Protein AF-N9NWT8-F1 (afdb_monomer_lite)

Foldseek 3Di:
DPPDVVVVVVVPPPCPCVVCVVVVVPPVDCVPDDDDPCPPCNVVVVCVVVVHDDDDDDDDPVVLVVLCVVCVVVVHHSVRVVVVVVVVVVVVVVVVVVVVVVVVVVVVVVVVVVVVVVVVVVVVVVVVD

pLDDT: mean 80.36, std 15.37, range [40.97, 96.44]

Secondary structure (DSSP, 8-state):
---STTTTTTTT---TTHHHHHTT-SS--GGG---PPPPTTHHHHHHHHHT---------HHHHHHHHHHHHHTT--HHHHHHHHHHHHHHHHHHHHHHHHHHHHHHHHHHHHHHHHHHHHHHHHTT--

Radius of gyration: 35.34 Å; chains: 1; bounding box: 73×73×87 Å

Sequence (129 aa):
MKNKDQVQVIESLELDDANLWESRELGADPNFSKSSPVPANFHEILNKSSNMQMISIRLPKDLITDLKEIGSAQKLGYQALMREVLKRFVDAEKKVMYRELMKANEELENKLHEAEQLLKQHRKNHKTA

Structure (mmCIF, N/CA/C/O backbone):
data_AF-N9NWT8-F1
#
_entry.id   AF-N9NWT8-F1
#
loop_
_atom_site.group_PDB
_atom_site.id
_atom_site.type_symbol
_atom_site.label_atom_id
_atom_site.label_alt_id
_atom_site.label_comp_id
_atom_site.label_asym_id
_atom_site.label_entity_id
_atom_site.label_seq_id
_atom_site.pdbx_PDB_ins_code
_atom_site.Cartn_x
_atom_site.Cartn_y
_atom_site.Cartn_z
_atom_site.occupancy
_atom_site.B_iso_or_equiv
_atom_site.auth_seq_id
_atom_site.auth_comp_id
_atom_site.auth_asym_id
_atom_site.auth_atom_id
_atom_site.pdbx_PDB_model_num
ATOM 1 N N . MET A 1 1 ? 43.474 62.265 -14.216 1.00 40.97 1 MET A N 1
ATOM 2 C CA . MET A 1 1 ? 42.878 61.618 -15.406 1.00 40.97 1 MET A CA 1
ATOM 3 C C . MET A 1 1 ? 43.462 60.218 -15.562 1.00 40.97 1 MET A C 1
ATOM 5 O O . MET A 1 1 ? 44.449 60.048 -16.257 1.00 40.97 1 MET A O 1
ATOM 9 N N . LYS A 1 2 ? 42.913 59.228 -14.855 1.00 43.41 2 LYS A N 1
ATOM 10 C CA . LYS A 1 2 ? 43.222 57.802 -15.050 1.00 43.41 2 LYS A CA 1
ATOM 11 C C . LYS A 1 2 ? 41.908 57.048 -14.895 1.00 43.41 2 LYS A C 1
ATOM 13 O O . LYS A 1 2 ? 41.611 56.561 -13.814 1.00 43.41 2 LYS A O 1
ATOM 18 N N . ASN A 1 3 ? 41.039 57.150 -15.898 1.00 49.09 3 ASN A N 1
ATOM 19 C CA . ASN A 1 3 ? 39.726 56.506 -15.855 1.00 49.09 3 ASN A CA 1
ATOM 20 C C . ASN A 1 3 ? 39.134 56.379 -17.267 1.00 49.09 3 ASN A C 1
ATOM 22 O O . ASN A 1 3 ? 38.147 57.026 -17.601 1.00 49.09 3 ASN A O 1
ATOM 26 N N . LYS A 1 4 ? 39.821 55.627 -18.133 1.00 47.16 4 LYS A N 1
ATOM 27 C CA . LYS A 1 4 ? 39.284 55.169 -19.427 1.00 47.16 4 LYS A CA 1
ATOM 28 C C . LYS A 1 4 ? 39.772 53.763 -19.788 1.00 47.16 4 LYS A C 1
ATOM 30 O O . LYS A 1 4 ? 39.016 53.016 -20.389 1.00 47.16 4 LYS A O 1
ATOM 35 N N . ASP A 1 5 ? 40.942 53.360 -19.291 1.00 51.28 5 ASP A N 1
ATOM 36 C CA . ASP A 1 5 ? 41.529 52.056 -19.642 1.00 51.28 5 ASP A CA 1
ATOM 37 C C . ASP A 1 5 ? 40.983 50.869 -18.825 1.00 51.28 5 ASP A C 1
ATOM 39 O O . ASP A 1 5 ? 41.172 49.725 -19.215 1.00 51.28 5 ASP A O 1
ATOM 43 N N . GLN A 1 6 ? 40.283 51.100 -17.706 1.00 47.81 6 GLN A N 1
ATOM 44 C CA . GLN A 1 6 ? 39.690 50.009 -16.909 1.00 47.81 6 GLN A CA 1
ATOM 45 C C . GLN A 1 6 ? 38.281 49.604 -17.358 1.00 47.81 6 GLN A C 1
ATOM 47 O O . GLN A 1 6 ? 37.813 48.538 -16.974 1.00 47.81 6 GLN A O 1
ATOM 52 N N . VAL A 1 7 ? 37.605 50.417 -18.176 1.00 47.91 7 VAL A N 1
ATOM 53 C CA . VAL A 1 7 ? 36.230 50.119 -18.616 1.00 47.91 7 VAL A CA 1
ATOM 54 C C . VAL A 1 7 ? 36.219 49.139 -19.796 1.00 47.91 7 VAL A C 1
ATOM 56 O O . VAL A 1 7 ? 35.290 48.354 -19.911 1.00 47.91 7 VAL A O 1
ATOM 59 N N . GLN A 1 8 ? 37.278 49.095 -20.613 1.00 42.69 8 GLN A N 1
ATOM 60 C CA . GLN A 1 8 ? 37.364 48.157 -21.745 1.00 42.69 8 GLN A CA 1
ATOM 61 C C . GLN A 1 8 ? 37.736 46.723 -21.345 1.00 42.69 8 GLN A C 1
ATOM 63 O O . GLN A 1 8 ? 37.443 45.794 -22.083 1.00 42.69 8 GLN A O 1
ATOM 68 N N . VAL A 1 9 ? 38.362 46.520 -20.182 1.00 44.00 9 VAL A N 1
ATOM 69 C CA . VAL A 1 9 ? 38.855 45.191 -19.765 1.00 44.00 9 VAL A CA 1
ATOM 70 C C . VAL A 1 9 ? 37.735 44.301 -19.205 1.00 44.00 9 VAL A C 1
ATOM 72 O O . VAL A 1 9 ? 37.894 43.088 -19.122 1.00 44.00 9 VAL A O 1
ATOM 75 N N . ILE A 1 10 ? 36.593 44.882 -18.828 1.00 45.72 10 ILE A N 1
ATOM 76 C CA . ILE A 1 10 ? 35.482 44.144 -18.206 1.00 45.72 10 ILE A CA 1
ATOM 77 C C . ILE A 1 10 ? 34.499 43.603 -19.261 1.00 45.72 10 ILE A C 1
ATOM 79 O O . ILE A 1 10 ? 33.832 42.605 -19.009 1.00 45.72 10 ILE A O 1
ATOM 83 N N . GLU A 1 11 ? 34.436 44.206 -20.451 1.00 45.84 11 GLU A N 1
ATOM 84 C CA . GLU A 1 11 ? 33.475 43.831 -21.503 1.00 45.84 11 GLU A CA 1
ATOM 85 C C . GLU A 1 11 ? 33.861 42.543 -22.256 1.00 45.84 11 GLU A C 1
ATOM 87 O O . GLU A 1 11 ? 33.013 41.924 -22.879 1.00 45.84 11 GLU A O 1
ATOM 92 N N . SER A 1 12 ? 35.112 42.086 -22.137 1.00 47.09 12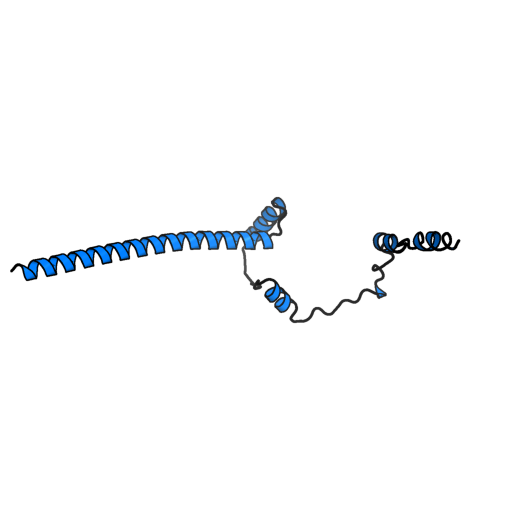 SER A N 1
ATOM 93 C CA . SER A 1 12 ? 35.624 40.876 -22.798 1.00 47.09 12 SER A CA 1
ATOM 94 C C . SER A 1 12 ? 35.699 39.637 -21.896 1.00 47.09 12 SER A C 1
ATOM 96 O O . SER A 1 12 ? 36.339 38.655 -22.257 1.00 47.09 12 SER A O 1
ATOM 98 N N . LEU A 1 13 ? 35.070 39.653 -20.716 1.00 49.16 13 LEU A N 1
ATOM 99 C CA . LEU A 1 13 ? 34.760 38.421 -19.977 1.00 49.16 13 LEU A CA 1
ATOM 100 C C . LEU A 1 13 ? 33.403 37.884 -20.453 1.00 49.16 13 LEU A C 1
ATOM 102 O O . LEU A 1 13 ? 32.511 37.595 -19.654 1.00 49.16 13 LEU A O 1
ATOM 106 N N . GLU A 1 14 ? 33.231 37.796 -21.773 1.00 55.72 14 GLU A N 1
ATOM 107 C CA . GLU A 1 14 ? 32.201 36.947 -22.348 1.00 55.72 14 GLU A CA 1
ATOM 108 C C . GLU A 1 14 ? 32.518 35.520 -21.902 1.00 55.72 14 GLU A C 1
ATOM 110 O O . GLU A 1 14 ? 33.634 35.019 -22.051 1.00 55.72 14 GLU A O 1
ATOM 115 N N . LEU A 1 15 ? 31.541 34.879 -21.266 1.00 59.22 15 LEU A N 1
ATOM 116 C CA . LEU A 1 15 ? 31.561 33.447 -21.004 1.00 59.22 15 LEU A CA 1
ATOM 117 C C . LEU A 1 15 ? 31.392 32.733 -22.356 1.00 59.22 15 LEU A C 1
ATOM 119 O O . LEU A 1 15 ? 30.351 32.125 -22.603 1.00 59.22 15 LEU A O 1
ATOM 123 N N . ASP A 1 16 ? 32.391 32.843 -23.236 1.00 58.66 16 ASP A N 1
ATOM 124 C CA . ASP A 1 16 ? 32.435 32.219 -24.567 1.00 58.66 16 ASP A CA 1
ATOM 125 C C . ASP A 1 16 ? 32.184 30.706 -24.479 1.00 58.66 16 ASP A C 1
ATOM 127 O O . ASP A 1 16 ? 31.615 30.086 -25.380 1.00 58.66 16 ASP A O 1
ATOM 131 N N . ASP A 1 17 ? 32.503 30.127 -23.323 1.00 63.25 17 ASP A N 1
ATOM 132 C CA . ASP A 1 17 ? 32.355 28.710 -23.045 1.00 63.25 17 ASP A CA 1
ATOM 133 C C . ASP A 1 17 ? 30.901 28.263 -22.828 1.00 63.25 17 ASP A C 1
ATOM 135 O O . ASP A 1 17 ? 30.615 27.069 -22.905 1.00 63.25 17 ASP A O 1
ATOM 139 N N . ALA A 1 18 ? 29.952 29.174 -22.571 1.00 65.81 18 ALA A N 1
ATOM 140 C CA . ALA A 1 18 ? 28.555 28.803 -22.312 1.00 65.81 18 ALA A CA 1
ATOM 141 C C . ALA A 1 18 ? 27.907 28.112 -23.526 1.00 65.81 18 ALA A C 1
ATOM 143 O O . ALA A 1 18 ? 27.178 27.130 -23.375 1.00 65.81 18 ALA A O 1
ATOM 144 N N . ASN A 1 19 ? 28.234 28.575 -24.735 1.00 74.50 19 ASN A N 1
ATOM 145 C CA . ASN A 1 19 ? 27.730 27.989 -25.977 1.00 74.50 19 ASN A CA 1
ATOM 146 C C . ASN A 1 19 ? 28.360 26.620 -26.285 1.00 74.50 19 ASN A C 1
ATOM 148 O O . ASN A 1 19 ? 27.728 25.799 -26.946 1.00 74.50 19 ASN A O 1
ATOM 152 N N . LEU A 1 20 ? 29.569 26.351 -25.775 1.00 77.00 20 LEU A N 1
ATOM 153 C CA . LEU A 1 20 ? 30.305 25.096 -25.983 1.00 77.00 20 LEU A CA 1
ATOM 154 C C . LEU A 1 20 ? 29.689 23.911 -25.209 1.00 77.00 20 LEU A C 1
ATOM 156 O O . LEU A 1 20 ? 29.846 22.752 -25.602 1.00 77.00 20 LEU A O 1
ATOM 160 N N . TRP A 1 21 ? 28.963 24.184 -24.118 1.00 75.38 21 TRP A N 1
ATOM 161 C CA . TRP A 1 21 ? 28.173 23.174 -23.399 1.00 75.38 21 TRP A CA 1
ATOM 162 C C . TRP A 1 21 ? 26.889 22.811 -24.151 1.00 75.38 21 TRP A C 1
ATOM 164 O O . TRP A 1 21 ? 26.568 21.629 -24.287 1.00 75.38 21 TRP A O 1
ATOM 174 N N . GLU A 1 22 ? 26.180 23.811 -24.682 1.00 75.25 22 GLU A N 1
ATOM 175 C CA . GLU A 1 22 ? 24.956 23.612 -25.474 1.00 75.25 22 GLU A CA 1
ATOM 176 C C . GLU A 1 22 ? 25.249 22.937 -26.824 1.00 75.25 22 GLU A C 1
ATOM 178 O O . GLU A 1 22 ? 24.492 22.071 -27.271 1.00 75.25 22 GLU A O 1
ATOM 183 N N . SER A 1 23 ? 26.393 23.248 -27.448 1.00 78.88 23 SER A N 1
ATOM 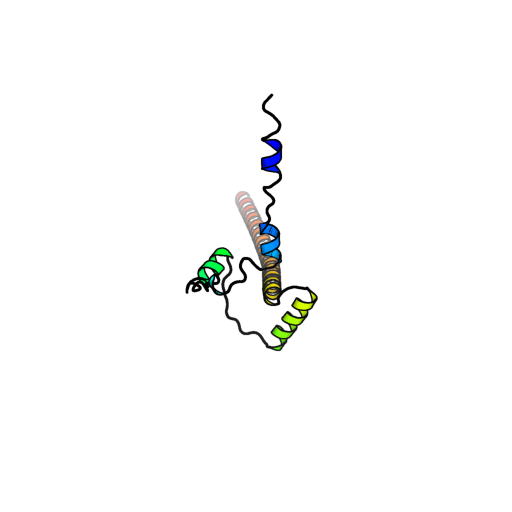184 C CA . SER A 1 23 ? 26.867 22.580 -28.669 1.00 78.88 23 SER A CA 1
ATOM 185 C C . SER A 1 23 ? 27.409 21.166 -28.429 1.00 78.88 23 SER A C 1
ATOM 187 O O . SER A 1 23 ? 27.685 20.448 -29.392 1.00 78.88 23 SER A O 1
ATOM 189 N N . ARG A 1 24 ? 27.514 20.736 -27.160 1.00 71.56 24 ARG A N 1
ATOM 190 C CA . ARG A 1 24 ? 28.096 19.457 -26.718 1.00 71.56 24 ARG A CA 1
ATOM 191 C C . ARG A 1 24 ? 29.574 19.276 -27.070 1.00 71.56 24 ARG A C 1
ATOM 193 O O . ARG A 1 24 ? 30.063 18.149 -27.054 1.00 71.56 24 ARG A O 1
ATOM 200 N N . GLU A 1 25 ? 30.300 20.348 -27.360 1.00 79.31 25 GLU A N 1
ATOM 201 C CA . GLU A 1 25 ? 31.755 20.277 -27.540 1.00 79.31 25 GLU A CA 1
ATOM 202 C C . GLU A 1 25 ? 32.465 19.985 -26.211 1.00 79.31 25 GLU A C 1
ATOM 204 O O . GLU A 1 25 ? 33.456 19.255 -26.172 1.00 79.31 25 GLU A O 1
ATOM 209 N N . LEU A 1 26 ? 31.902 20.465 -25.098 1.00 76.19 26 LEU A N 1
ATOM 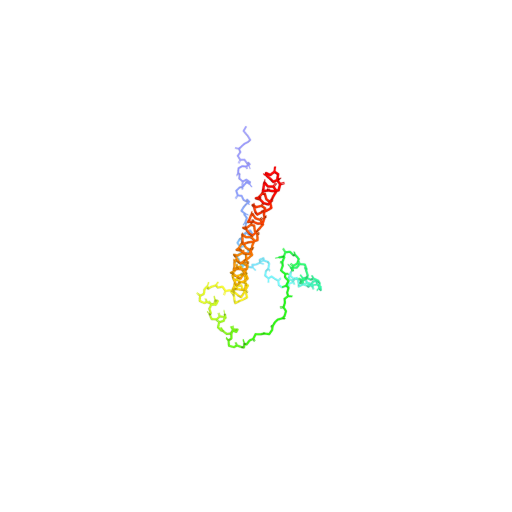210 C CA . LEU A 1 26 ? 32.333 20.124 -23.744 1.00 76.19 26 LEU A CA 1
ATOM 211 C C . LEU A 1 26 ? 31.492 18.972 -23.165 1.00 76.19 26 LEU A C 1
ATOM 213 O O . LEU A 1 26 ? 30.266 18.958 -23.246 1.00 76.19 26 LEU A O 1
ATOM 217 N N . GLY A 1 27 ? 32.159 17.991 -22.549 1.00 72.44 27 GLY A N 1
ATOM 218 C CA . GLY A 1 27 ? 31.518 16.907 -21.787 1.00 72.44 27 GLY A CA 1
ATOM 219 C C . GLY A 1 27 ? 30.977 15.720 -22.597 1.00 72.44 27 GLY A C 1
ATOM 220 O O . GLY A 1 27 ? 30.600 14.716 -21.992 1.00 72.44 27 GLY A O 1
ATOM 221 N N . ALA A 1 28 ? 30.966 15.786 -23.934 1.00 77.00 28 ALA A N 1
ATOM 222 C CA . ALA A 1 28 ? 30.518 14.680 -24.792 1.00 77.00 28 ALA A CA 1
ATOM 223 C C . ALA A 1 28 ? 31.641 13.739 -25.262 1.00 77.00 28 ALA A C 1
ATOM 225 O O . ALA A 1 28 ? 31.347 12.695 -25.843 1.00 77.00 28 ALA A O 1
ATOM 226 N N . ASP A 1 29 ? 32.910 14.083 -25.021 1.00 81.62 29 ASP A N 1
ATOM 227 C CA . ASP A 1 29 ? 34.041 13.235 -25.400 1.00 81.62 29 ASP A CA 1
ATOM 228 C C . ASP A 1 29 ? 34.101 11.971 -24.504 1.00 81.62 29 ASP A C 1
ATOM 230 O O . ASP A 1 29 ? 34.282 12.073 -23.281 1.00 81.62 29 ASP A O 1
ATOM 234 N N . PRO A 1 30 ? 33.981 10.761 -25.096 1.00 75.31 30 PRO A N 1
ATOM 235 C CA . PRO A 1 30 ? 34.045 9.491 -24.377 1.00 75.31 30 PRO A CA 1
ATOM 236 C C . PRO A 1 30 ? 35.326 9.286 -23.560 1.00 75.31 30 PRO A C 1
ATOM 238 O O . PRO A 1 30 ? 35.290 8.559 -22.571 1.00 75.31 30 PRO A O 1
ATOM 241 N N . ASN A 1 31 ? 36.439 9.932 -23.920 1.00 80.62 31 ASN A N 1
ATOM 242 C CA . ASN A 1 31 ? 37.713 9.823 -23.202 1.00 80.62 31 ASN A CA 1
ATOM 243 C C . ASN A 1 31 ? 37.659 10.432 -21.793 1.00 80.62 31 ASN A C 1
ATOM 245 O O . ASN A 1 31 ? 38.397 10.006 -20.901 1.00 80.62 31 ASN A O 1
ATOM 249 N N . PHE A 1 32 ? 36.771 11.407 -21.574 1.00 76.25 32 PHE A N 1
ATOM 250 C CA . PHE A 1 32 ? 36.528 12.012 -20.262 1.00 76.25 32 PHE A CA 1
ATOM 251 C C . PHE A 1 32 ? 35.369 11.341 -19.513 1.00 76.25 32 PHE A C 1
ATOM 253 O O . PHE A 1 32 ? 35.154 11.613 -18.330 1.00 76.25 32 PHE A O 1
ATOM 260 N N . SER A 1 33 ? 34.656 10.417 -20.163 1.00 73.31 33 SER A N 1
ATOM 261 C CA . SER A 1 33 ? 33.609 9.614 -19.540 1.00 73.31 33 SER A CA 1
ATOM 262 C C . SER A 1 33 ? 34.217 8.378 -18.883 1.00 73.31 33 SER A C 1
ATOM 264 O O . SER A 1 33 ? 34.625 7.421 -19.540 1.00 73.31 33 SER A O 1
ATOM 266 N N . LYS A 1 34 ? 34.289 8.379 -17.550 1.00 73.31 34 LYS A N 1
ATOM 267 C CA . LYS A 1 34 ? 34.662 7.192 -16.772 1.00 73.31 34 LYS A CA 1
ATOM 268 C C . LYS A 1 34 ? 33.425 6.634 -16.091 1.00 73.31 34 LYS A C 1
ATOM 270 O O . LYS A 1 34 ? 32.807 7.308 -15.269 1.00 73.31 34 LYS A O 1
ATOM 275 N N . SER A 1 35 ? 33.087 5.383 -16.398 1.00 68.88 35 SER A N 1
ATOM 276 C CA . SER A 1 35 ? 32.085 4.655 -15.625 1.00 68.88 35 SER A CA 1
ATOM 277 C C . SER A 1 35 ? 32.651 4.415 -14.227 1.00 68.88 35 SER A C 1
ATOM 279 O O . SER A 1 35 ? 33.616 3.668 -14.058 1.00 68.88 35 SER A O 1
ATOM 281 N N . SER A 1 36 ? 32.108 5.110 -13.229 1.00 69.44 36 SER A N 1
ATOM 282 C CA . SER A 1 36 ? 32.452 4.830 -11.839 1.00 69.44 36 SER A CA 1
ATOM 283 C C . SER A 1 36 ? 31.867 3.465 -11.470 1.00 69.44 36 SER A C 1
ATOM 285 O O . SER A 1 36 ? 30.677 3.246 -11.724 1.00 69.44 36 SER A O 1
ATOM 287 N N . PRO A 1 37 ? 32.649 2.540 -10.884 1.00 73.06 37 PRO A N 1
ATOM 288 C CA . PRO A 1 37 ? 32.106 1.294 -10.372 1.00 73.06 37 PRO A CA 1
ATOM 289 C C . PRO A 1 37 ? 31.011 1.625 -9.361 1.00 73.06 37 PRO A C 1
ATOM 291 O O . PRO A 1 37 ? 31.278 2.255 -8.338 1.00 73.06 37 PRO A O 1
ATOM 294 N N . VAL A 1 38 ? 29.772 1.225 -9.653 1.00 73.00 38 VAL A N 1
ATOM 295 C CA . VAL A 1 38 ? 28.676 1.352 -8.692 1.00 73.00 38 VAL A CA 1
ATOM 296 C C . VAL A 1 38 ? 29.063 0.511 -7.470 1.00 73.00 38 VAL A C 1
ATOM 298 O O . VAL A 1 38 ? 29.264 -0.698 -7.622 1.00 73.00 38 VAL A O 1
ATOM 301 N N . PRO A 1 39 ? 29.220 1.114 -6.276 1.00 77.88 39 PRO A N 1
ATOM 302 C CA . PRO A 1 39 ? 29.590 0.368 -5.082 1.00 77.88 39 PRO A CA 1
ATOM 303 C C . PRO A 1 39 ? 28.596 -0.769 -4.831 1.00 77.88 39 PRO A C 1
ATOM 305 O O . PRO A 1 39 ? 27.394 -0.595 -5.024 1.00 77.88 39 PRO A O 1
ATOM 308 N N . ALA A 1 40 ? 29.065 -1.927 -4.359 1.00 75.81 40 ALA A N 1
ATOM 309 C CA . ALA A 1 40 ? 28.185 -3.073 -4.095 1.00 75.81 40 ALA A CA 1
ATOM 310 C C . ALA A 1 40 ? 27.040 -2.736 -3.110 1.00 75.81 40 ALA A C 1
ATOM 312 O O . ALA A 1 40 ? 25.951 -3.296 -3.194 1.00 75.81 40 ALA A O 1
ATOM 313 N N . ASN A 1 41 ? 27.266 -1.766 -2.219 1.00 77.75 41 ASN A N 1
ATOM 314 C CA . ASN A 1 41 ? 26.308 -1.252 -1.239 1.00 77.75 41 ASN A CA 1
ATOM 315 C C . ASN A 1 41 ? 25.495 -0.037 -1.729 1.00 77.75 41 ASN A C 1
ATOM 317 O O . ASN A 1 41 ? 24.788 0.591 -0.942 1.00 77.75 41 ASN A O 1
ATOM 321 N N . PHE A 1 42 ? 25.562 0.322 -3.013 1.00 78.00 42 PHE A N 1
ATOM 322 C CA . PHE A 1 42 ? 24.853 1.484 -3.556 1.00 78.00 42 PHE A CA 1
ATOM 323 C C . PHE A 1 42 ? 23.340 1.413 -3.312 1.00 78.00 42 PHE A C 1
ATOM 325 O O . PHE A 1 42 ? 22.719 2.405 -2.933 1.00 78.00 42 PHE A O 1
ATOM 332 N N . HIS A 1 43 ? 22.751 0.220 -3.436 1.00 70.81 43 HIS A N 1
ATOM 333 C CA . HIS A 1 43 ? 21.339 -0.002 -3.126 1.00 70.81 43 HIS A CA 1
ATOM 334 C C . HIS A 1 43 ? 21.006 0.238 -1.649 1.00 70.81 43 HIS A C 1
ATOM 336 O O . HIS A 1 43 ? 19.951 0.789 -1.351 1.00 70.81 43 HIS A O 1
ATOM 342 N N . GLU A 1 44 ? 21.893 -0.128 -0.723 1.00 76.88 44 GLU A N 1
ATOM 343 C CA . GLU A 1 44 ? 21.694 0.124 0.708 1.00 76.88 44 GLU A CA 1
ATOM 344 C C . GLU A 1 44 ? 21.775 1.615 1.028 1.00 76.88 44 GLU A C 1
ATOM 346 O O . GLU A 1 44 ? 20.940 2.134 1.768 1.00 76.88 44 GLU A O 1
ATOM 351 N N . ILE A 1 45 ? 22.739 2.319 0.429 1.00 77.94 45 ILE A N 1
ATOM 352 C CA . ILE A 1 45 ? 22.901 3.769 0.578 1.00 77.94 45 ILE A CA 1
ATOM 353 C C . ILE A 1 45 ? 21.653 4.495 0.056 1.00 77.94 45 ILE A C 1
ATOM 355 O O . ILE A 1 45 ? 21.103 5.357 0.746 1.00 77.94 45 ILE A O 1
ATOM 359 N N . LEU A 1 46 ? 21.150 4.101 -1.118 1.00 74.81 46 LEU A N 1
ATOM 360 C CA . LEU A 1 46 ? 19.919 4.647 -1.690 1.00 74.81 46 LEU A CA 1
ATOM 361 C C . LEU A 1 46 ? 18.699 4.371 -0.804 1.00 74.81 46 LEU A C 1
ATOM 363 O O . LEU A 1 46 ? 17.978 5.307 -0.454 1.00 74.81 46 LEU A O 1
ATOM 367 N N . ASN A 1 47 ? 18.501 3.122 -0.383 1.00 73.12 47 ASN A N 1
ATOM 368 C CA . ASN A 1 47 ? 17.396 2.725 0.494 1.00 73.12 47 ASN A CA 1
ATOM 369 C C . ASN A 1 47 ? 17.412 3.510 1.815 1.00 73.12 47 ASN A C 1
ATOM 371 O O . ASN A 1 47 ? 16.382 4.044 2.234 1.00 73.12 47 ASN A O 1
ATOM 375 N N . LYS A 1 48 ? 18.594 3.653 2.432 1.00 75.81 48 LYS A N 1
ATOM 376 C CA . LYS A 1 48 ? 18.787 4.408 3.677 1.00 75.81 48 LYS A CA 1
ATOM 377 C C . LYS A 1 48 ? 18.486 5.894 3.499 1.00 75.81 48 LYS A C 1
ATOM 379 O O . LYS A 1 48 ? 17.848 6.484 4.363 1.00 75.81 48 LYS A O 1
ATOM 384 N N . SER A 1 49 ? 18.898 6.490 2.379 1.00 75.44 49 SER A N 1
ATOM 385 C CA . SER A 1 49 ? 18.617 7.903 2.085 1.00 75.44 49 SER A CA 1
ATOM 386 C C . SER A 1 49 ? 17.127 8.181 1.856 1.00 75.44 49 SER A C 1
ATOM 388 O O . SER A 1 49 ? 16.626 9.231 2.245 1.00 75.44 49 SER A O 1
ATOM 390 N N . SER A 1 50 ? 16.407 7.230 1.254 1.00 71.88 50 SER A N 1
ATOM 391 C CA . SER A 1 50 ? 15.003 7.395 0.864 1.00 71.88 50 SER A CA 1
ATOM 392 C C . SER A 1 50 ? 14.015 6.885 1.918 1.00 71.88 50 SER A C 1
ATOM 394 O O . SER A 1 50 ? 12.809 6.983 1.708 1.00 71.88 50 SER A O 1
ATOM 396 N N . ASN A 1 51 ? 14.505 6.325 3.034 1.00 81.44 51 ASN A N 1
ATOM 397 C CA . ASN A 1 51 ? 13.709 5.598 4.031 1.00 81.44 51 ASN A CA 1
ATOM 398 C C . ASN A 1 51 ? 12.766 4.559 3.385 1.00 81.44 51 ASN A C 1
ATOM 400 O O . ASN A 1 51 ? 11.613 4.390 3.784 1.00 81.44 51 ASN A O 1
ATOM 404 N N . MET A 1 52 ? 13.244 3.903 2.325 1.00 80.50 52 MET A N 1
ATOM 405 C CA . MET A 1 52 ? 12.496 2.908 1.562 1.00 80.50 52 MET A CA 1
ATOM 406 C C . MET A 1 52 ? 13.210 1.567 1.651 1.00 80.50 52 MET A C 1
ATOM 408 O O . MET A 1 52 ? 14.430 1.494 1.542 1.00 80.50 52 MET A O 1
ATOM 412 N N . GLN A 1 53 ? 12.436 0.497 1.810 1.00 81.94 53 GLN A N 1
ATOM 413 C CA . GLN A 1 53 ? 12.946 -0.865 1.765 1.00 81.94 53 GLN A CA 1
ATOM 414 C C . GLN A 1 53 ? 12.597 -1.493 0.418 1.00 81.94 53 GLN A C 1
ATOM 416 O O . GLN A 1 53 ? 11.438 -1.497 -0.001 1.00 81.94 53 GLN A O 1
ATOM 421 N N . MET A 1 54 ? 13.601 -2.057 -0.250 1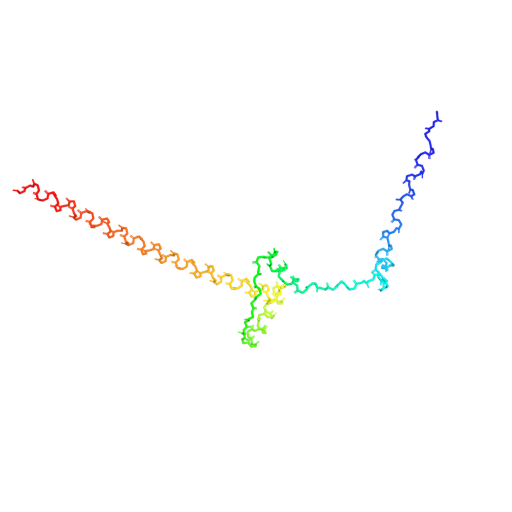.00 79.81 54 MET A N 1
ATOM 422 C CA . MET A 1 54 ? 13.367 -2.881 -1.428 1.00 79.81 54 MET A CA 1
ATOM 423 C C . MET A 1 54 ? 12.682 -4.182 -1.004 1.00 79.81 54 MET A C 1
ATOM 425 O O . MET A 1 54 ? 13.180 -4.903 -0.141 1.00 79.81 54 MET A O 1
ATOM 429 N N . ILE A 1 55 ? 11.546 -4.481 -1.627 1.00 83.31 55 ILE A N 1
ATOM 430 C CA . ILE A 1 55 ? 10.816 -5.732 -1.429 1.00 83.31 55 ILE A CA 1
ATOM 431 C C . ILE A 1 55 ? 10.711 -6.477 -2.756 1.00 83.31 55 ILE A C 1
ATOM 433 O O . ILE A 1 55 ? 10.535 -5.865 -3.810 1.00 83.31 55 ILE A O 1
ATOM 437 N N . SER A 1 56 ? 10.801 -7.803 -2.696 1.00 86.56 56 SER A N 1
ATOM 438 C CA . SER A 1 56 ? 10.509 -8.677 -3.830 1.00 86.56 56 SER A CA 1
ATOM 439 C C . SER A 1 56 ? 9.153 -9.329 -3.600 1.00 86.56 56 SER A C 1
ATOM 441 O O . SER A 1 56 ? 8.966 -10.056 -2.625 1.00 86.56 56 SER A O 1
ATOM 443 N N . ILE A 1 57 ? 8.195 -9.039 -4.478 1.00 88.19 57 ILE A N 1
ATOM 444 C CA . ILE A 1 57 ? 6.829 -9.563 -4.415 1.00 88.19 57 ILE A CA 1
ATOM 445 C C . ILE A 1 57 ? 6.426 -10.108 -5.782 1.00 88.19 57 ILE A C 1
ATOM 447 O O . ILE A 1 57 ? 6.818 -9.572 -6.819 1.00 88.19 57 ILE A O 1
ATOM 451 N N . ARG A 1 58 ? 5.628 -11.177 -5.789 1.00 92.00 58 ARG A N 1
ATOM 452 C CA . ARG A 1 58 ? 5.021 -11.712 -7.012 1.00 92.00 58 ARG A CA 1
ATOM 453 C C . ARG A 1 58 ? 3.610 -11.158 -7.153 1.00 92.00 58 ARG A C 1
ATOM 455 O O . ARG A 1 58 ? 2.829 -11.242 -6.212 1.00 92.00 58 ARG A O 1
ATOM 462 N N . LEU A 1 59 ? 3.296 -10.629 -8.329 1.00 91.06 59 LEU A N 1
ATOM 463 C CA . LEU A 1 59 ? 1.976 -10.110 -8.681 1.00 91.06 59 LEU A CA 1
ATOM 464 C C . LEU A 1 59 ? 1.463 -10.832 -9.934 1.00 91.06 59 LEU A C 1
ATOM 466 O O . LEU A 1 59 ? 2.282 -11.242 -10.765 1.00 91.06 59 LEU A O 1
ATOM 470 N N . PRO A 1 60 ? 0.137 -10.976 -10.100 1.00 95.81 60 PRO A N 1
ATOM 471 C CA . PRO A 1 60 ? -0.450 -11.444 -11.351 1.00 95.81 60 PRO A CA 1
ATOM 472 C C . PRO A 1 60 ? -0.007 -10.582 -12.540 1.00 95.81 60 PRO A C 1
ATOM 474 O O . PRO A 1 60 ? 0.147 -9.367 -12.411 1.00 95.81 60 PRO A O 1
ATOM 477 N N . LYS A 1 61 ? 0.189 -11.208 -13.706 1.00 94.81 61 LYS A N 1
ATOM 478 C CA . LYS A 1 61 ? 0.636 -10.504 -14.922 1.00 94.81 61 LYS A CA 1
ATOM 479 C C . LYS A 1 61 ? -0.369 -9.445 -15.372 1.00 94.81 61 LYS A C 1
ATOM 481 O O . LYS A 1 61 ? 0.041 -8.345 -15.736 1.00 94.81 61 LYS A O 1
ATOM 486 N N . ASP A 1 62 ? -1.653 -9.770 -15.285 1.00 96.44 62 ASP A N 1
ATOM 487 C CA . ASP A 1 62 ? -2.740 -8.880 -15.696 1.00 96.44 62 ASP A CA 1
ATOM 488 C C . ASP A 1 62 ? -2.734 -7.616 -14.830 1.00 96.44 62 ASP A C 1
ATOM 490 O O . ASP A 1 62 ? -2.630 -6.513 -15.349 1.00 96.44 62 ASP A O 1
ATOM 494 N N . LEU A 1 63 ? -2.608 -7.777 -13.507 1.00 93.75 63 LEU A N 1
ATOM 495 C CA . LEU A 1 63 ? -2.499 -6.656 -12.570 1.00 93.75 63 LEU A CA 1
ATOM 496 C C . LEU A 1 63 ? -1.305 -5.731 -12.868 1.00 93.75 63 LEU A C 1
ATOM 498 O O . LEU A 1 63 ? -1.414 -4.513 -12.756 1.00 93.75 63 LEU A O 1
ATOM 502 N N . ILE A 1 64 ? -0.144 -6.289 -13.227 1.00 93.44 64 ILE A N 1
ATOM 503 C CA . ILE A 1 64 ? 1.027 -5.476 -13.600 1.00 93.44 64 ILE A CA 1
ATOM 504 C C . ILE A 1 64 ? 0.736 -4.667 -14.869 1.00 93.44 64 ILE A C 1
ATOM 506 O O . ILE A 1 64 ? 1.194 -3.529 -14.985 1.00 93.44 64 ILE A O 1
ATOM 510 N N . THR A 1 65 ? 0.013 -5.260 -15.815 1.00 95.00 65 THR A N 1
ATOM 511 C CA . THR A 1 65 ? -0.364 -4.619 -17.079 1.00 95.00 65 THR A CA 1
ATOM 512 C C . THR A 1 65 ? -1.325 -3.467 -16.808 1.00 95.00 65 THR A C 1
ATOM 514 O O . THR A 1 65 ? -1.006 -2.331 -17.156 1.00 95.00 65 THR A O 1
ATOM 517 N N . ASP A 1 66 ? -2.380 -3.711 -16.033 1.00 94.81 66 ASP A N 1
ATOM 518 C CA . ASP A 1 66 ? -3.352 -2.690 -15.633 1.00 94.81 66 ASP A CA 1
ATOM 519 C C . ASP A 1 66 ? -2.678 -1.519 -14.898 1.00 94.81 66 ASP A C 1
ATOM 521 O O . ASP A 1 66 ? -2.906 -0.350 -15.206 1.00 94.81 66 ASP A O 1
ATOM 525 N N . LEU A 1 67 ? -1.771 -1.803 -13.955 1.00 93.69 67 LEU A N 1
ATOM 526 C CA . LEU A 1 67 ? -1.036 -0.763 -13.223 1.00 93.69 67 LEU A CA 1
ATOM 527 C C . LEU A 1 67 ? -0.157 0.097 -14.141 1.00 93.69 67 LEU A C 1
ATOM 529 O O . LEU A 1 67 ? 0.027 1.289 -13.880 1.00 93.69 67 LEU A O 1
ATOM 533 N N . LYS A 1 68 ? 0.408 -0.485 -15.204 1.00 93.62 68 LYS A N 1
ATOM 534 C CA . LYS A 1 68 ? 1.189 0.264 -16.198 1.00 93.62 68 LYS A CA 1
ATOM 535 C C . LYS A 1 68 ? 0.300 1.147 -17.062 1.00 93.62 68 LYS A C 1
ATOM 537 O O . LYS A 1 68 ? 0.675 2.292 -17.318 1.00 93.62 68 LYS A O 1
ATOM 542 N N . GLU A 1 69 ? -0.854 0.646 -17.486 1.00 94.12 69 GLU A N 1
ATOM 543 C CA . GLU A 1 69 ? -1.823 1.409 -18.274 1.00 94.12 69 GLU A CA 1
ATOM 544 C C . GLU A 1 69 ? -2.373 2.594 -17.472 1.00 94.12 69 GLU A C 1
ATOM 546 O O . GLU A 1 69 ? -2.292 3.742 -17.917 1.00 94.12 69 GLU A O 1
ATOM 551 N N . ILE A 1 70 ? -2.813 2.343 -16.235 1.00 93.56 70 ILE A N 1
ATOM 552 C CA . ILE A 1 70 ? -3.314 3.378 -15.321 1.00 93.56 70 ILE A CA 1
ATOM 553 C C . ILE A 1 70 ? -2.220 4.406 -15.011 1.00 93.56 70 ILE A C 1
ATOM 555 O O . ILE A 1 70 ? -2.474 5.612 -15.038 1.00 93.56 70 ILE A O 1
ATOM 559 N N . GLY A 1 71 ? -0.994 3.950 -14.740 1.00 92.44 71 GLY A N 1
ATOM 560 C CA . GLY A 1 71 ? 0.138 4.841 -14.495 1.00 92.44 71 GLY A CA 1
ATOM 561 C C . GLY A 1 71 ? 0.412 5.755 -15.690 1.00 92.44 71 GLY A C 1
ATOM 562 O O . GLY A 1 71 ? 0.538 6.970 -15.530 1.00 92.44 71 GLY A O 1
ATOM 563 N N . SER A 1 72 ? 0.408 5.190 -16.899 1.00 92.12 72 SER A N 1
ATOM 564 C CA . SER A 1 72 ? 0.621 5.941 -18.139 1.00 92.12 72 SER A CA 1
ATOM 565 C C . SER A 1 72 ? -0.442 7.024 -18.335 1.00 92.12 72 SER A C 1
ATOM 567 O O . SER A 1 72 ? -0.099 8.170 -18.629 1.00 92.12 72 SER A O 1
ATOM 569 N N . ALA A 1 73 ? -1.716 6.704 -18.086 1.00 91.62 73 ALA A N 1
ATOM 570 C CA . ALA A 1 73 ? -2.812 7.669 -18.160 1.00 91.62 73 ALA A CA 1
ATOM 571 C C . ALA A 1 73 ? -2.654 8.830 -17.158 1.00 91.62 73 ALA A C 1
ATOM 573 O O . ALA A 1 73 ? -2.960 9.978 -17.475 1.00 91.62 73 ALA A O 1
ATOM 574 N N . GLN A 1 74 ? -2.128 8.552 -15.962 1.00 87.69 74 GLN A N 1
ATOM 575 C CA . GLN A 1 74 ? -1.912 9.549 -14.907 1.00 87.69 74 GLN A CA 1
ATOM 576 C C . GLN A 1 74 ? -0.522 10.213 -14.958 1.00 87.69 74 GLN A C 1
ATOM 578 O O . GLN A 1 74 ? -0.176 10.967 -14.049 1.00 87.69 74 GLN A O 1
ATOM 583 N N . LYS A 1 75 ? 0.285 9.945 -15.999 1.00 90.12 75 LYS A N 1
ATOM 584 C CA . LYS A 1 75 ? 1.687 10.398 -16.132 1.00 90.12 75 LYS A CA 1
ATOM 585 C C . LYS A 1 75 ? 2.565 10.032 -14.921 1.00 90.12 75 LYS A C 1
ATOM 587 O O . LYS A 1 75 ? 3.507 10.744 -14.580 1.00 90.12 75 LYS A O 1
ATOM 592 N N . LEU A 1 76 ? 2.259 8.909 -14.275 1.00 88.62 76 LEU A N 1
ATOM 593 C CA . LEU A 1 76 ? 2.952 8.366 -13.109 1.00 88.62 76 LEU A CA 1
ATOM 594 C C . LEU A 1 76 ? 3.551 7.001 -13.463 1.00 88.62 76 LEU A C 1
ATOM 596 O O . LEU A 1 76 ? 2.914 6.161 -14.090 1.00 88.62 76 LEU A O 1
ATOM 600 N N . GLY A 1 77 ? 4.782 6.732 -13.028 1.00 88.56 77 GLY A N 1
ATOM 601 C CA . GLY A 1 77 ? 5.354 5.393 -13.180 1.00 88.56 77 GLY A CA 1
ATOM 602 C C . GLY A 1 77 ? 4.553 4.355 -12.384 1.00 88.56 77 GLY A C 1
ATOM 603 O O . GLY A 1 77 ? 4.122 4.638 -11.264 1.00 88.56 77 GLY A O 1
ATOM 604 N N . TYR A 1 78 ? 4.410 3.131 -12.906 1.00 91.12 78 TYR A N 1
ATOM 605 C CA . TYR A 1 78 ? 3.631 2.072 -12.241 1.00 91.12 78 TYR A CA 1
ATOM 606 C C . TYR A 1 78 ? 4.112 1.801 -10.802 1.00 91.12 78 TYR A C 1
ATOM 608 O O . TYR A 1 78 ? 3.311 1.541 -9.910 1.00 91.12 78 TYR A O 1
ATOM 616 N N . GLN A 1 79 ? 5.423 1.913 -10.550 1.00 88.56 79 GLN A N 1
ATOM 617 C CA . GLN A 1 79 ? 6.002 1.734 -9.215 1.00 88.56 79 GLN A CA 1
ATOM 618 C C . GLN A 1 79 ? 5.575 2.842 -8.244 1.00 88.56 79 GLN A C 1
ATOM 620 O O . GLN A 1 79 ? 5.354 2.573 -7.066 1.00 88.56 79 GLN A O 1
ATOM 625 N N . ALA A 1 80 ? 5.459 4.087 -8.722 1.00 89.56 80 ALA A N 1
ATOM 626 C CA . ALA A 1 80 ? 4.984 5.205 -7.911 1.00 89.56 80 ALA A CA 1
ATOM 627 C C . ALA A 1 80 ? 3.491 5.052 -7.601 1.00 89.56 80 ALA A C 1
ATOM 629 O O . ALA A 1 80 ? 3.098 5.184 -6.444 1.00 89.56 80 ALA A O 1
ATOM 630 N N . LEU A 1 81 ? 2.695 4.674 -8.608 1.00 92.81 81 LEU A N 1
ATOM 631 C CA . LEU A 1 81 ? 1.277 4.358 -8.439 1.00 92.81 81 LEU A CA 1
ATOM 632 C C . LEU A 1 81 ? 1.078 3.235 -7.415 1.00 92.81 81 LEU A C 1
ATOM 634 O O . LEU A 1 81 ? 0.286 3.375 -6.489 1.00 92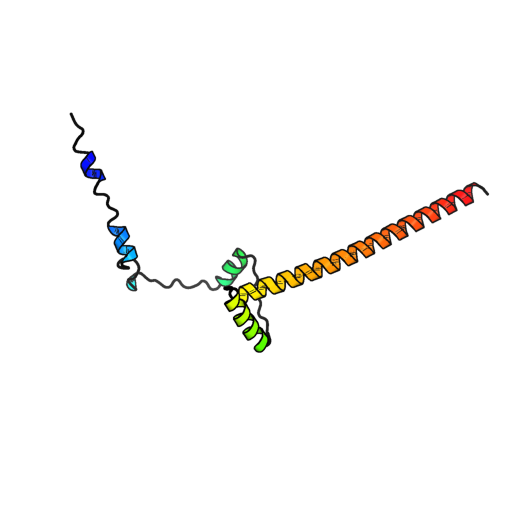.81 81 LEU A O 1
ATOM 638 N N . MET A 1 82 ? 1.836 2.146 -7.539 1.00 92.06 82 MET A N 1
ATOM 639 C CA . MET A 1 82 ? 1.736 1.006 -6.633 1.00 92.06 82 MET A CA 1
ATOM 640 C C . MET A 1 82 ? 2.014 1.400 -5.177 1.00 92.06 82 MET A C 1
ATOM 642 O O . MET A 1 82 ? 1.274 0.993 -4.282 1.00 92.06 82 MET A O 1
ATOM 646 N N . ARG A 1 83 ? 3.044 2.221 -4.931 1.00 90.31 83 ARG A N 1
ATOM 647 C CA . ARG A 1 83 ? 3.340 2.734 -3.584 1.00 90.31 83 ARG A CA 1
ATOM 648 C C . ARG A 1 83 ? 2.178 3.543 -3.017 1.00 90.31 83 ARG A C 1
ATOM 650 O O . ARG A 1 83 ? 1.810 3.346 -1.862 1.00 90.31 83 ARG A O 1
ATOM 657 N N . GLU A 1 84 ? 1.601 4.424 -3.824 1.00 92.06 84 GLU A N 1
ATOM 658 C CA . GLU A 1 84 ? 0.495 5.280 -3.400 1.00 92.06 84 GLU A CA 1
ATOM 659 C C . GLU A 1 84 ? -0.768 4.467 -3.094 1.00 92.06 84 GLU A C 1
ATOM 661 O O . GLU A 1 84 ? -1.412 4.688 -2.070 1.00 92.06 84 GLU A O 1
ATOM 666 N N . VAL A 1 85 ? -1.094 3.478 -3.929 1.00 92.88 85 VAL A N 1
ATOM 667 C CA . VAL A 1 85 ? -2.241 2.585 -3.710 1.00 92.88 85 VAL A CA 1
ATOM 668 C C . VAL A 1 85 ? -2.082 1.802 -2.407 1.00 92.88 85 VAL A C 1
ATOM 670 O O . VAL A 1 85 ? -2.997 1.798 -1.584 1.00 92.88 85 VAL A O 1
ATOM 673 N N . LEU A 1 86 ? -0.914 1.194 -2.177 1.00 93.38 86 LEU A N 1
ATOM 674 C CA . LEU A 1 86 ? -0.646 0.449 -0.944 1.00 93.38 86 LEU A CA 1
ATOM 675 C C . LEU A 1 86 ? -0.711 1.350 0.292 1.00 93.38 86 LEU A C 1
ATOM 677 O O . LEU A 1 86 ? -1.282 0.961 1.309 1.00 93.38 86 LEU A O 1
ATOM 681 N N . LYS A 1 87 ? -0.175 2.572 0.203 1.00 93.88 87 LYS A N 1
ATOM 682 C CA . LYS A 1 87 ? -0.242 3.547 1.293 1.00 93.88 87 LYS A CA 1
ATOM 683 C C . LYS A 1 87 ? -1.686 3.932 1.612 1.00 93.88 87 LYS A C 1
ATOM 685 O O . LYS A 1 87 ? -2.091 3.858 2.768 1.00 93.88 87 LYS A O 1
ATOM 690 N N . ARG A 1 88 ? -2.477 4.277 0.591 1.00 94.69 88 ARG A N 1
ATOM 691 C CA . ARG A 1 88 ? -3.896 4.632 0.750 1.00 94.69 88 ARG A CA 1
ATOM 692 C C . ARG A 1 88 ? -4.705 3.501 1.364 1.00 94.69 88 ARG A C 1
ATOM 694 O O . ARG A 1 88 ? -5.544 3.766 2.219 1.00 94.69 88 ARG A O 1
ATOM 701 N N . PHE A 1 89 ? -4.437 2.267 0.947 1.00 95.81 89 PHE A N 1
ATOM 702 C CA . PHE A 1 89 ? -5.077 1.090 1.518 1.00 95.81 89 PHE A CA 1
ATOM 703 C C . PHE A 1 89 ? -4.761 0.960 3.014 1.00 95.81 89 PHE A C 1
ATOM 705 O O . PHE A 1 89 ? -5.676 0.930 3.831 1.00 95.81 89 PHE A O 1
ATOM 712 N N . VAL A 1 90 ? -3.480 0.991 3.397 1.00 96.06 90 VAL A N 1
ATOM 713 C CA . VAL A 1 90 ? -3.072 0.895 4.810 1.00 96.06 90 VAL A CA 1
ATOM 714 C C . VAL A 1 90 ? -3.651 2.037 5.651 1.00 96.06 90 VAL A C 1
ATOM 716 O O . VAL A 1 90 ? -4.102 1.808 6.772 1.00 96.06 90 VAL A O 1
ATOM 719 N N . ASP A 1 91 ? -3.660 3.262 5.129 1.00 95.56 91 ASP A N 1
ATOM 720 C CA . ASP A 1 91 ? -4.214 4.419 5.836 1.00 95.56 91 ASP A CA 1
ATOM 721 C C . ASP A 1 91 ? -5.734 4.302 6.031 1.00 95.56 91 ASP A C 1
ATOM 723 O O . ASP A 1 91 ? -6.258 4.731 7.063 1.00 95.56 91 ASP A O 1
ATOM 727 N N . ALA A 1 92 ? -6.450 3.717 5.067 1.00 95.62 92 ALA A N 1
ATOM 728 C CA . ALA A 1 92 ? -7.877 3.440 5.187 1.00 95.62 92 ALA A CA 1
ATOM 729 C C . ALA A 1 92 ? -8.154 2.368 6.253 1.00 95.62 92 ALA A C 1
ATOM 731 O O . ALA A 1 92 ? -8.948 2.615 7.160 1.00 95.62 92 ALA A O 1
ATOM 732 N N . GLU A 1 93 ? -7.441 1.240 6.212 1.00 95.69 93 GLU A N 1
ATOM 733 C CA . GLU A 1 93 ? -7.595 0.144 7.181 1.00 95.69 93 GLU A CA 1
ATOM 734 C C . GLU A 1 93 ? -7.259 0.585 8.610 1.00 95.69 93 GLU A C 1
ATOM 736 O O . GLU A 1 93 ? -8.007 0.320 9.553 1.00 95.69 93 GLU A O 1
ATOM 741 N N . LYS A 1 94 ? -6.186 1.365 8.788 1.00 94.12 94 LYS A N 1
ATOM 742 C CA . LYS A 1 94 ? -5.844 1.941 10.096 1.00 94.12 94 LYS A CA 1
ATOM 743 C C . LYS A 1 94 ? -6.978 2.791 10.654 1.00 94.12 94 LYS A C 1
ATOM 745 O O . LYS A 1 94 ? -7.290 2.687 11.836 1.00 94.12 94 LYS A O 1
ATOM 750 N N . LYS A 1 95 ? -7.613 3.627 9.826 1.00 94.19 95 LYS A N 1
ATOM 751 C CA . LYS A 1 95 ? -8.747 4.457 10.265 1.00 94.19 95 LYS A CA 1
ATOM 752 C C . LYS A 1 95 ? -9.933 3.612 10.718 1.00 94.19 95 LYS A C 1
ATOM 754 O O . LYS A 1 95 ? -10.595 4.005 11.675 1.00 94.19 95 LYS A O 1
ATOM 759 N N . VAL A 1 96 ? -10.206 2.491 10.052 1.00 94.12 96 VAL A N 1
ATOM 760 C CA . VAL A 1 96 ? -11.257 1.553 10.472 1.00 94.12 96 VAL A CA 1
ATOM 761 C C . VAL A 1 96 ? -10.912 0.973 11.843 1.00 94.12 96 VAL A C 1
ATOM 763 O O . VAL A 1 96 ? -11.687 1.145 12.781 1.00 94.12 96 VAL A O 1
ATOM 766 N N . MET A 1 97 ? -9.704 0.432 11.997 1.00 93.44 97 MET A N 1
ATOM 767 C CA . MET A 1 97 ? -9.237 -0.144 13.260 1.00 93.44 97 MET A CA 1
ATOM 768 C C . MET A 1 97 ? -9.260 0.867 14.420 1.00 93.44 97 MET A C 1
ATOM 770 O O . MET A 1 97 ? -9.695 0.542 15.522 1.00 93.44 97 MET A O 1
ATOM 774 N N . TYR A 1 98 ? -8.849 2.120 14.191 1.00 94.19 98 TYR A N 1
ATOM 775 C CA . TYR A 1 98 ? -8.913 3.162 15.223 1.00 94.19 98 TYR A CA 1
ATOM 776 C C . TYR A 1 98 ? -10.344 3.476 15.658 1.00 94.19 98 TYR A C 1
ATOM 778 O O . TYR A 1 98 ? -10.581 3.696 16.842 1.00 94.19 98 TYR A O 1
ATOM 786 N N . ARG A 1 99 ? -11.304 3.489 14.726 1.00 93.25 99 ARG A N 1
ATOM 787 C CA . ARG A 1 99 ? -12.718 3.709 15.063 1.00 93.25 99 ARG A CA 1
ATOM 788 C 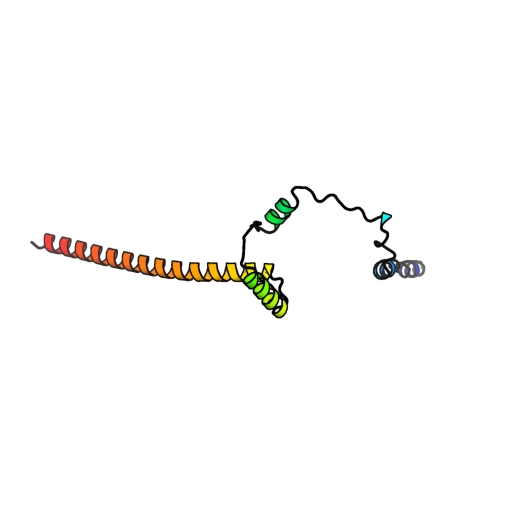C . ARG A 1 99 ? -13.274 2.567 15.904 1.00 93.25 99 ARG A C 1
ATOM 790 O O . ARG A 1 99 ? -14.038 2.823 16.827 1.00 93.25 99 ARG A O 1
ATOM 797 N N . GLU A 1 100 ? -12.898 1.332 15.596 1.00 93.31 100 GLU A N 1
ATOM 798 C CA . GLU A 1 100 ? -13.299 0.162 16.381 1.00 93.31 100 GLU A CA 1
ATOM 799 C C . GLU A 1 100 ? -12.697 0.194 17.786 1.00 93.31 100 GLU A C 1
ATOM 801 O O . GLU A 1 100 ? -13.420 0.018 18.763 1.00 93.31 100 GLU A O 1
ATOM 806 N N . LEU A 1 101 ? -11.405 0.516 17.902 1.00 93.06 101 LEU A N 1
ATOM 807 C CA . LEU A 1 101 ? -10.741 0.687 19.194 1.00 93.06 101 LEU A CA 1
ATOM 808 C C . LEU A 1 101 ? -11.369 1.807 20.028 1.00 93.06 101 LEU A C 1
ATOM 810 O O . LEU A 1 101 ? -11.571 1.625 21.224 1.00 93.06 101 LEU A O 1
ATOM 814 N N . MET A 1 102 ? -11.708 2.946 19.413 1.00 92.31 102 MET A N 1
ATOM 815 C CA . MET A 1 102 ? -12.383 4.042 20.114 1.00 92.31 102 MET A CA 1
ATOM 816 C C . MET A 1 102 ? -13.745 3.613 20.660 1.00 92.31 102 MET A C 1
ATOM 818 O O . MET A 1 102 ? -14.024 3.869 21.827 1.00 92.31 102 MET A O 1
ATOM 822 N N . LYS A 1 103 ? -14.555 2.908 19.860 1.00 93.69 103 LYS A N 1
ATOM 823 C CA . LYS A 1 103 ? -15.847 2.372 20.318 1.00 93.69 103 LYS A CA 1
ATOM 824 C C . LYS A 1 103 ? -15.681 1.381 21.467 1.00 93.69 103 LYS A C 1
ATOM 826 O O . LYS A 1 103 ? -16.380 1.482 22.467 1.00 93.69 103 LYS A O 1
ATOM 831 N N . ALA A 1 104 ? -14.733 0.453 21.349 1.00 91.88 104 ALA A N 1
ATOM 832 C CA . ALA A 1 104 ? -14.466 -0.525 22.399 1.00 91.88 104 ALA A CA 1
ATOM 833 C C . ALA A 1 104 ? -14.005 0.144 23.706 1.00 91.88 104 ALA A C 1
ATOM 835 O O . ALA A 1 104 ? -14.402 -0.280 24.790 1.00 91.88 104 ALA A O 1
ATOM 836 N N . ASN A 1 105 ? -13.190 1.198 23.608 1.00 92.75 105 ASN A N 1
ATOM 837 C CA . ASN A 1 105 ? -12.739 1.952 24.773 1.00 92.75 105 ASN A CA 1
ATOM 838 C C . ASN A 1 105 ? -13.889 2.732 25.429 1.00 92.75 105 ASN A C 1
ATOM 840 O O . ASN A 1 105 ? -14.030 2.689 26.646 1.00 92.75 105 ASN A O 1
ATOM 844 N N . GLU A 1 106 ? -14.751 3.372 24.637 1.00 93.19 106 GLU A N 1
ATOM 845 C CA . GLU A 1 106 ? -15.947 4.066 25.132 1.00 93.19 106 GLU A CA 1
ATOM 846 C C . GLU A 1 106 ? -16.911 3.102 25.847 1.00 93.19 106 GLU A C 1
ATOM 848 O O . GLU A 1 106 ? -17.393 3.383 26.943 1.00 93.19 106 GLU A O 1
ATOM 853 N N . GLU A 1 107 ? -17.150 1.916 25.281 1.00 93.12 107 GLU A N 1
ATOM 854 C CA . GLU A 1 107 ? -17.952 0.879 25.938 1.00 93.12 107 GLU A CA 1
ATOM 855 C C . GLU A 1 107 ? -17.343 0.417 27.266 1.00 93.12 107 GLU A C 1
ATOM 857 O O . GLU A 1 107 ? -18.072 0.130 28.219 1.00 93.12 107 GLU A O 1
ATOM 862 N N . LEU A 1 108 ? -16.014 0.321 27.341 1.00 92.19 108 LEU A N 1
ATOM 863 C CA . LEU A 1 108 ? -15.317 -0.068 28.561 1.00 92.19 108 LEU A CA 1
ATOM 864 C C . LEU A 1 108 ? -15.422 1.020 29.637 1.00 92.19 108 LEU A C 1
ATOM 866 O O . LEU A 1 108 ? -15.696 0.701 30.794 1.00 92.19 108 LEU A O 1
ATOM 870 N N . GLU A 1 109 ? -15.258 2.286 29.258 1.00 92.12 109 GLU A N 1
ATOM 871 C CA . GLU A 1 109 ? -15.428 3.439 30.148 1.00 92.12 109 GLU A CA 1
ATOM 872 C C . GLU A 1 109 ? -16.859 3.523 30.689 1.00 92.12 109 GLU A C 1
ATOM 874 O O . GLU A 1 109 ? -17.052 3.695 31.894 1.00 92.12 109 GLU A O 1
ATOM 879 N N . ASN A 1 110 ? -17.863 3.296 29.839 1.00 93.31 110 ASN A N 1
ATOM 880 C CA . ASN A 1 110 ? -19.264 3.263 30.258 1.00 93.31 110 ASN A CA 1
ATOM 881 C C . ASN A 1 110 ? -19.532 2.130 31.261 1.00 93.31 110 ASN A C 1
ATOM 883 O O . ASN A 1 110 ? -20.121 2.369 32.315 1.00 93.31 110 ASN A O 1
ATOM 887 N N . LYS A 1 111 ? -19.029 0.916 30.997 1.00 93.56 111 LYS A N 1
ATOM 888 C CA . LYS A 1 111 ? -19.155 -0.225 31.927 1.00 93.56 111 LYS A CA 1
ATOM 889 C C . LYS A 1 111 ? -18.457 0.032 33.262 1.00 93.56 111 LYS A C 1
ATOM 891 O O . LYS A 1 111 ? -18.982 -0.344 34.309 1.00 93.56 111 LYS A O 1
ATOM 896 N N . LEU A 1 112 ? -17.284 0.665 33.241 1.00 92.56 112 LEU A N 1
ATOM 897 C CA . LEU A 1 112 ? -16.583 1.071 34.460 1.00 92.56 112 LEU A CA 1
ATOM 898 C C . LEU A 1 112 ? -17.413 2.077 35.256 1.00 92.56 112 LEU A C 1
ATOM 900 O O . LEU A 1 112 ? -17.583 1.909 36.463 1.00 92.56 112 LEU A O 1
ATOM 904 N N . HIS A 1 113 ? -17.981 3.076 34.581 1.00 92.62 113 HIS A N 1
ATOM 905 C CA . HIS A 1 113 ? -18.811 4.080 35.229 1.00 92.62 113 HIS A CA 1
ATOM 906 C C . HIS A 1 113 ? -20.074 3.471 35.859 1.00 92.62 113 HIS A C 1
ATOM 908 O O . HIS A 1 113 ? -20.399 3.767 37.010 1.00 92.62 113 HIS A O 1
ATOM 914 N N . GLU A 1 114 ? -20.757 2.570 35.151 1.00 93.06 114 GLU A N 1
ATOM 915 C CA . GLU A 1 114 ? -21.900 1.819 35.682 1.00 93.06 114 GLU A CA 1
ATOM 916 C C . GLU A 1 114 ? -21.513 0.992 36.920 1.00 93.06 114 GLU A C 1
ATOM 918 O O . GLU A 1 114 ? -22.198 1.040 37.947 1.00 93.06 114 GLU A O 1
ATOM 923 N N . ALA A 1 115 ? -20.381 0.282 36.869 1.00 90.81 115 ALA A N 1
ATOM 924 C CA . ALA A 1 115 ? -19.886 -0.510 37.993 1.00 90.81 115 ALA A CA 1
ATOM 925 C C . ALA A 1 115 ? -19.561 0.358 39.225 1.00 90.81 115 ALA A C 1
ATOM 927 O O . ALA A 1 115 ? -19.916 0.001 40.354 1.00 90.81 115 ALA A O 1
ATOM 928 N N . GLU A 1 116 ? -18.938 1.523 39.032 1.00 91.56 116 GLU A N 1
ATOM 929 C CA . GLU A 1 116 ? -18.666 2.480 40.111 1.00 91.56 116 GLU A CA 1
ATOM 930 C C . GLU A 1 116 ? -19.953 3.016 40.751 1.00 91.56 116 GLU A C 1
ATOM 932 O O . GLU A 1 116 ? -20.050 3.118 41.983 1.00 91.56 116 GLU A O 1
ATOM 937 N N . GLN A 1 117 ? -20.963 3.330 39.936 1.00 90.81 117 GLN A N 1
ATOM 938 C CA . GLN A 1 117 ? -22.262 3.783 40.428 1.00 90.81 117 GLN A CA 1
ATOM 939 C C . GLN A 1 117 ? -22.950 2.705 41.276 1.00 90.81 117 GLN A C 1
ATOM 941 O O . GLN A 1 117 ? -23.436 3.013 42.372 1.00 90.81 117 GLN A O 1
ATOM 946 N N . LEU A 1 118 ? -22.936 1.446 40.829 1.00 91.69 118 LEU A N 1
ATOM 947 C CA . LEU A 1 118 ? -23.488 0.312 41.576 1.00 91.69 118 LEU A CA 1
ATOM 948 C C . LEU A 1 118 ? -22.786 0.118 42.927 1.00 91.69 118 LEU A C 1
ATOM 950 O O . LEU A 1 118 ? -23.448 -0.021 43.960 1.00 91.69 118 LEU A O 1
ATOM 954 N N . LEU A 1 119 ? -21.451 0.189 42.962 1.00 88.88 119 LEU A N 1
ATOM 955 C CA . LEU A 1 119 ? -20.686 0.107 44.212 1.00 88.88 119 LEU A CA 1
ATOM 956 C C . LEU A 1 119 ? -21.044 1.239 45.181 1.00 88.88 119 LEU A C 1
ATOM 958 O O . LEU A 1 119 ? -21.187 1.017 46.389 1.00 88.88 119 LEU A O 1
ATOM 962 N N . LYS A 1 120 ? -21.218 2.462 44.672 1.00 88.62 120 LYS A N 1
ATOM 963 C CA . LYS A 1 120 ? -21.615 3.616 45.488 1.00 88.62 120 LYS A CA 1
ATOM 964 C C . LYS A 1 120 ? -23.017 3.440 46.077 1.00 88.62 120 LYS A C 1
ATOM 966 O O . LYS A 1 120 ? -23.220 3.772 47.247 1.00 88.62 120 LYS A O 1
ATOM 971 N N . GLN A 1 121 ? -23.959 2.895 45.306 1.00 83.50 121 GLN A N 1
ATOM 972 C CA . GLN A 1 121 ? -25.308 2.578 45.785 1.00 83.50 121 GLN A CA 1
ATOM 973 C C . GLN A 1 121 ? -25.282 1.494 46.872 1.00 83.50 121 GLN A C 1
ATOM 975 O O . GLN A 1 121 ? -25.835 1.708 47.952 1.00 83.50 121 GLN A O 1
ATOM 980 N N . HIS A 1 122 ? -24.558 0.391 46.656 1.00 80.19 122 HIS A N 1
ATOM 981 C CA . HIS A 1 122 ? -24.405 -0.670 47.659 1.00 80.19 122 HIS A CA 1
ATOM 982 C C . HIS A 1 122 ? -23.805 -0.158 48.978 1.00 80.19 122 HIS A C 1
ATOM 984 O O . HIS A 1 122 ? -24.321 -0.466 50.054 1.00 80.19 122 HIS A O 1
ATOM 990 N N . ARG A 1 123 ? -22.760 0.681 48.920 1.00 81.00 123 ARG A N 1
ATOM 991 C CA . ARG A 1 123 ? -22.155 1.294 50.120 1.00 81.00 123 ARG A CA 1
ATOM 992 C C . ARG A 1 123 ? -23.111 2.228 50.862 1.00 81.00 123 ARG A C 1
ATOM 994 O O . ARG A 1 123 ? -23.003 2.351 52.081 1.00 81.00 123 ARG A O 1
ATOM 1001 N N . LYS A 1 124 ? -24.017 2.909 50.154 1.00 78.38 124 LYS A N 1
ATOM 1002 C CA . LYS A 1 124 ? -25.017 3.801 50.761 1.00 78.38 124 LYS A CA 1
ATOM 1003 C C . LYS A 1 124 ? -26.091 3.001 51.504 1.00 78.38 124 LYS A C 1
ATOM 1005 O O . LYS A 1 124 ? -26.394 3.331 52.648 1.00 78.38 124 LYS A O 1
ATOM 1010 N N . ASN A 1 125 ? -26.579 1.923 50.894 1.00 74.00 125 ASN A N 1
ATOM 1011 C CA . ASN A 1 125 ? -27.604 1.055 51.478 1.00 74.00 125 ASN A CA 1
ATOM 1012 C C . ASN A 1 125 ? -27.096 0.329 52.739 1.00 74.00 125 ASN A C 1
ATOM 1014 O O . ASN A 1 125 ? -27.817 0.236 53.722 1.00 74.00 125 ASN A O 1
ATOM 1018 N N . HIS A 1 126 ? -25.826 -0.090 52.769 1.00 66.00 126 HIS A N 1
ATOM 1019 C CA . HIS A 1 126 ? -25.224 -0.731 53.949 1.00 66.00 126 HIS A CA 1
ATOM 1020 C C . HIS A 1 126 ? -24.947 0.206 55.138 1.00 66.00 126 HIS A C 1
ATOM 1022 O O . HIS A 1 126 ? -24.668 -0.277 56.227 1.00 66.00 126 HIS A O 1
ATOM 1028 N N . LYS A 1 127 ? -24.974 1.531 54.943 1.00 60.81 127 LYS A N 1
ATOM 1029 C CA . LYS A 1 127 ? -24.819 2.524 56.026 1.00 60.81 127 LYS A CA 1
ATOM 1030 C C . LYS A 1 127 ? -26.148 2.967 56.645 1.00 60.81 127 LYS A C 1
ATOM 1032 O O . LYS A 1 127 ? -26.129 3.717 57.614 1.00 60.81 127 LYS A O 1
ATOM 1037 N N . THR A 1 128 ? -27.272 2.602 56.030 1.00 56.19 128 THR A N 1
ATOM 1038 C CA . THR A 1 128 ? -28.624 3.019 56.443 1.00 56.19 128 THR A CA 1
ATOM 1039 C C . THR A 1 128 ? -29.446 1.886 57.065 1.00 56.19 128 THR A C 1
ATOM 1041 O O . THR A 1 128 ? -30.560 2.148 57.512 1.00 56.19 128 THR A O 1
ATOM 1044 N N . ALA A 1 129 ? -28.891 0.672 57.122 1.00 49.94 129 ALA A N 1
ATOM 1045 C CA . ALA A 1 129 ? -29.386 -0.473 57.887 1.00 49.94 129 ALA A CA 1
ATOM 1046 C C . ALA A 1 129 ? -28.507 -0.678 59.126 1.00 49.94 129 ALA A C 1
ATOM 1048 O O . ALA A 1 129 ? -29.060 -1.090 60.167 1.00 49.94 129 ALA A O 1
#